Protein AF-A0A2V9CDK6-F1 (afdb_monomer_lite)

Radius of gyration: 25.12 Å; chains: 1; bounding box: 39×35×74 Å

Foldseek 3Di:
DDDVVVVVVVVVVVVVVVVVVVVVVCVVVVVLVVLLVVLVVVLVVLVVVVVVLVCCLCVVQVVCCVVVVDPNVVSVVSNVVSVVVNVVSVVVSVVSVVVSVVSD

pLDDT: mean 80.6, std 10.55, range [48.22, 93.62]

Secondary structure (DSSP, 8-state):
---HHHHHHHHHHHHHHHHHHHHHHTGGGHHHHHHHHHHHHHHHHHHHHHHHHHHHIIIIIIHHHHTTSS-HHHHHHHHHHHHHHHHHHHHHHHHHHHHHHHH-

Structure (mmCIF, N/CA/C/O backbone):
data_AF-A0A2V9CDK6-F1
#
_entry.id   AF-A0A2V9CDK6-F1
#
loop_
_atom_site.group_PDB
_atom_site.id
_atom_site.type_symbol
_atom_site.label_atom_id
_atom_site.label_alt_id
_atom_site.label_comp_id
_atom_site.label_asym_id
_atom_site.label_entity_id
_atom_site.label_seq_id
_atom_site.pdbx_PDB_ins_code
_atom_site.Cartn_x
_atom_site.Cartn_y
_atom_site.Cartn_z
_atom_site.occupancy
_atom_site.B_iso_or_equiv
_atom_site.auth_seq_id
_atom_site.auth_comp_id
_atom_site.auth_asym_id
_atom_site.auth_atom_id
_atom_site.pdbx_PDB_model_num
ATOM 1 N N . MET A 1 1 ? 6.874 26.601 48.194 1.00 48.22 1 MET A N 1
ATOM 2 C CA . MET A 1 1 ? 7.201 26.412 46.765 1.00 48.22 1 MET A CA 1
ATOM 3 C C . MET A 1 1 ? 7.395 24.920 46.523 1.00 48.22 1 MET A C 1
ATOM 5 O O . MET A 1 1 ? 8.524 24.469 46.424 1.00 48.22 1 MET A O 1
ATOM 9 N N . SER A 1 2 ? 6.294 24.160 46.549 1.00 52.38 2 SER A N 1
ATOM 10 C CA . SER A 1 2 ? 6.218 22.715 46.267 1.00 52.38 2 SER A CA 1
ATOM 11 C C . SER A 1 2 ? 4.776 22.263 46.535 1.00 52.38 2 SER A C 1
ATOM 13 O O . SER A 1 2 ? 4.464 21.900 47.661 1.00 52.38 2 SER A O 1
ATOM 15 N N . ASP A 1 3 ? 3.902 22.376 45.536 1.00 56.28 3 ASP A N 1
ATOM 16 C CA . ASP A 1 3 ? 2.528 21.830 45.604 1.00 56.28 3 ASP A CA 1
ATOM 17 C C . ASP A 1 3 ? 2.052 21.290 44.236 1.00 56.28 3 ASP A C 1
ATOM 19 O O . ASP A 1 3 ? 1.222 20.395 44.148 1.00 56.28 3 ASP A O 1
ATOM 23 N N . HIS A 1 4 ? 2.678 21.724 43.134 1.00 56.28 4 HIS A N 1
ATOM 24 C CA . HIS A 1 4 ? 2.333 21.260 41.784 1.00 56.28 4 HIS A CA 1
ATOM 25 C C . HIS A 1 4 ? 2.598 19.768 41.509 1.00 56.28 4 HIS A C 1
ATOM 27 O O . HIS A 1 4 ? 1.917 19.181 40.675 1.00 56.28 4 HIS A O 1
ATOM 33 N N . HIS A 1 5 ? 3.549 19.126 42.198 1.00 56.62 5 HIS A N 1
ATOM 34 C CA . HIS A 1 5 ? 3.870 17.714 41.937 1.00 56.62 5 HIS A CA 1
ATOM 35 C C . HIS A 1 5 ? 2.839 16.735 42.529 1.00 56.62 5 HIS A C 1
ATOM 37 O O . HIS A 1 5 ? 2.668 15.641 41.990 1.00 56.62 5 HIS A O 1
ATOM 43 N N . GLU A 1 6 ? 2.146 17.101 43.615 1.00 56.16 6 GLU A N 1
ATOM 44 C CA . GLU A 1 6 ? 1.119 16.237 44.216 1.00 56.16 6 GLU A CA 1
ATOM 45 C C . GLU A 1 6 ? -0.192 16.292 43.423 1.00 56.16 6 GLU A C 1
ATOM 47 O O . GLU A 1 6 ? -0.780 15.242 43.159 1.00 56.16 6 GLU A O 1
ATOM 52 N N . GLU A 1 7 ? -0.596 17.467 42.928 1.00 57.59 7 GLU A N 1
ATOM 53 C CA . GLU A 1 7 ? -1.760 17.609 42.039 1.00 57.59 7 GLU A CA 1
ATOM 54 C C . GLU A 1 7 ? -1.585 16.848 40.711 1.00 57.59 7 GLU A C 1
ATOM 56 O O . GLU A 1 7 ? -2.515 16.188 40.239 1.00 57.59 7 GLU A O 1
ATOM 61 N N . GLU A 1 8 ? -0.380 16.856 40.131 1.00 58.69 8 GLU A N 1
ATOM 62 C CA . GLU A 1 8 ? -0.076 16.164 38.870 1.00 58.69 8 GLU A CA 1
ATOM 63 C C . GLU A 1 8 ? -0.048 14.628 39.038 1.00 58.69 8 GLU A C 1
ATOM 65 O O . GLU A 1 8 ? -0.524 13.877 38.177 1.00 58.69 8 GLU A O 1
ATOM 70 N N . ALA A 1 9 ? 0.426 14.137 40.190 1.00 56.59 9 ALA A N 1
ATOM 71 C CA . ALA A 1 9 ? 0.382 12.717 40.542 1.00 56.59 9 ALA A CA 1
ATOM 72 C C . ALA A 1 9 ? -1.053 12.224 40.823 1.00 56.59 9 ALA A C 1
ATOM 74 O O . ALA A 1 9 ? -1.424 11.117 40.409 1.00 56.59 9 ALA A O 1
ATOM 75 N N . LEU A 1 10 ? -1.879 13.050 41.476 1.00 58.75 10 LEU A N 1
ATOM 76 C CA . LEU A 1 10 ? -3.297 12.777 41.736 1.00 58.75 10 LEU A CA 1
ATOM 77 C C . LEU A 1 10 ? -4.134 12.766 40.447 1.00 58.75 10 LEU A C 1
ATOM 79 O O . LEU A 1 10 ? -4.937 11.846 40.259 1.00 58.75 10 LEU A O 1
ATOM 83 N N . GLY A 1 11 ? -3.90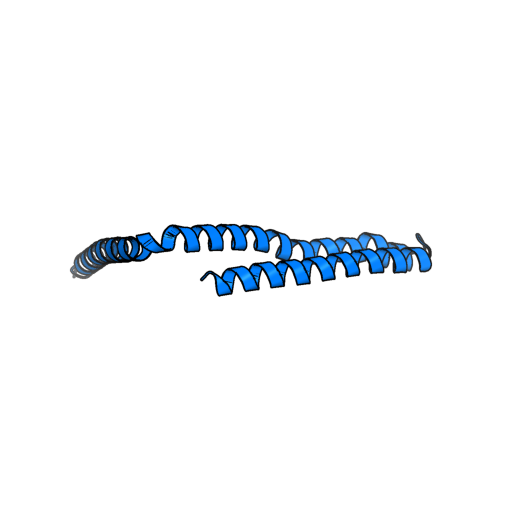0 13.707 39.527 1.00 60.38 11 GLY A N 1
ATOM 84 C CA . GLY A 1 11 ? -4.548 13.734 38.210 1.00 60.38 11 GLY A CA 1
ATOM 85 C C . GLY A 1 11 ? -4.263 12.472 37.388 1.00 60.38 11 GLY A C 1
ATOM 86 O O . GLY A 1 11 ? -5.180 11.823 36.886 1.00 60.38 11 GLY A O 1
ATOM 87 N N . LYS A 1 12 ? -3.000 12.028 37.351 1.00 59.53 12 LYS A N 1
ATOM 88 C CA . LYS A 1 12 ? -2.563 10.848 36.582 1.00 59.53 12 LYS A CA 1
ATOM 89 C C . LYS A 1 12 ? -3.112 9.522 37.124 1.00 59.53 12 LYS A C 1
ATOM 91 O O . LYS A 1 12 ? -3.438 8.614 36.354 1.00 59.53 12 LYS A O 1
ATOM 96 N N . ALA A 1 13 ? -3.239 9.393 38.446 1.00 59.62 13 ALA A N 1
ATOM 97 C CA . ALA A 1 13 ? -3.847 8.221 39.078 1.00 59.62 13 ALA A CA 1
ATOM 98 C C . ALA A 1 13 ? -5.369 8.159 38.848 1.00 59.62 13 ALA A C 1
ATOM 100 O O . ALA A 1 13 ? -5.930 7.069 38.665 1.00 59.62 13 ALA A O 1
ATOM 101 N N . TYR A 1 14 ? -6.034 9.318 38.827 1.00 62.00 14 TYR A N 1
ATOM 102 C CA . TYR A 1 14 ? -7.456 9.424 38.508 1.00 62.00 14 TYR A CA 1
ATOM 103 C C . TYR A 1 14 ? -7.728 9.091 37.032 1.00 62.00 14 TYR A C 1
ATOM 105 O O . TYR A 1 14 ? -8.596 8.260 36.744 1.00 62.00 14 TYR A O 1
ATOM 113 N N . ASP A 1 15 ? -6.909 9.609 36.114 1.00 75.38 15 ASP A N 1
ATOM 114 C CA . ASP A 1 15 ? -6.992 9.304 34.681 1.00 75.38 15 ASP A CA 1
ATOM 115 C C . ASP A 1 15 ? -6.740 7.826 34.377 1.00 75.38 15 ASP A C 1
ATOM 117 O O . ASP A 1 15 ? -7.454 7.230 33.573 1.00 75.38 15 ASP A O 1
ATOM 121 N N . ALA A 1 16 ? -5.799 7.172 35.066 1.00 77.62 16 ALA A N 1
ATOM 122 C CA . ALA A 1 16 ? -5.558 5.740 34.882 1.00 77.62 16 ALA A CA 1
ATOM 123 C C . ALA A 1 16 ? -6.764 4.877 35.310 1.00 77.62 16 ALA A C 1
ATOM 125 O O . ALA A 1 16 ? -7.089 3.884 34.649 1.00 77.62 16 ALA A O 1
ATOM 126 N N . ARG A 1 17 ? -7.468 5.245 36.393 1.00 78.62 17 ARG A N 1
ATOM 127 C CA . ARG A 1 17 ? -8.718 4.574 36.807 1.00 78.62 17 ARG A CA 1
ATOM 128 C C . ARG A 1 17 ? -9.850 4.823 35.816 1.00 78.62 17 ARG A C 1
ATOM 130 O O . ARG A 1 17 ? -10.594 3.887 35.508 1.00 78.62 17 ARG A O 1
ATOM 137 N N . LEU A 1 18 ? -9.975 6.050 35.317 1.00 76.19 18 LEU A N 1
ATOM 138 C CA . LEU A 1 18 ? -10.997 6.426 34.346 1.00 76.19 18 LEU A CA 1
ATOM 139 C C . LEU A 1 18 ? -10.765 5.735 32.993 1.00 76.19 18 LEU A C 1
ATOM 141 O O . LEU A 1 18 ? -11.686 5.115 32.459 1.00 76.19 18 LEU A O 1
ATOM 145 N N . ALA A 1 19 ? -9.523 5.711 32.506 1.00 81.12 19 ALA A N 1
ATOM 146 C CA . ALA A 1 19 ? -9.107 4.986 31.307 1.00 81.12 19 ALA A CA 1
ATOM 147 C C . ALA A 1 19 ? -9.405 3.485 31.423 1.00 81.12 19 ALA A C 1
ATOM 149 O O . ALA A 1 19 ? -9.937 2.872 30.498 1.00 81.12 19 ALA A O 1
ATOM 150 N N . ARG A 1 20 ? -9.156 2.882 32.593 1.00 79.81 20 ARG A N 1
ATOM 151 C CA . ARG A 1 20 ? -9.483 1.469 32.841 1.00 79.81 20 ARG A CA 1
ATOM 152 C C . ARG A 1 20 ? -10.992 1.203 32.830 1.00 79.81 20 ARG A C 1
ATOM 154 O O . ARG A 1 20 ? -11.415 0.142 32.371 1.00 79.81 20 ARG A O 1
ATOM 161 N N . ARG A 1 21 ? -11.805 2.160 33.295 1.00 79.75 21 ARG A N 1
ATOM 162 C CA . ARG A 1 21 ? -13.275 2.117 33.187 1.00 79.75 21 ARG A CA 1
ATOM 163 C C . ARG A 1 21 ? -13.736 2.229 31.733 1.00 79.75 21 ARG A C 1
ATOM 165 O O . ARG A 1 21 ? -14.553 1.419 31.310 1.00 79.75 21 ARG A O 1
ATOM 172 N N . LEU A 1 22 ? -13.176 3.152 30.955 1.00 77.25 22 LEU A N 1
ATOM 173 C CA . LEU A 1 22 ? -13.474 3.303 29.524 1.00 77.25 22 LEU A CA 1
ATOM 174 C C . LEU A 1 22 ? -13.103 2.044 28.723 1.00 77.25 22 LEU A C 1
ATOM 176 O O . LEU A 1 22 ? -13.905 1.558 27.928 1.00 77.25 22 LEU A O 1
ATOM 180 N N . LEU A 1 23 ? -11.949 1.433 29.010 1.00 76.38 23 LEU A N 1
ATOM 181 C CA . LEU A 1 23 ? -11.539 0.158 28.406 1.00 76.38 23 LEU A CA 1
ATOM 182 C C . LEU A 1 23 ? -12.499 -0.998 28.733 1.00 76.38 23 LEU A C 1
ATOM 184 O O . LEU A 1 23 ? -12.629 -1.940 27.948 1.00 76.38 23 LEU A O 1
ATOM 188 N N . HIS A 1 24 ? -13.187 -0.947 29.878 1.00 79.06 24 HIS A N 1
ATOM 189 C CA . HIS A 1 24 ? -14.231 -1.914 30.209 1.00 79.06 24 HIS A CA 1
ATOM 190 C C . HIS A 1 24 ? -15.494 -1.707 29.361 1.00 79.06 24 HIS A C 1
ATOM 192 O O . HIS A 1 24 ? -16.091 -2.689 28.931 1.00 79.06 24 HIS A O 1
ATOM 198 N N . TYR A 1 25 ? -15.865 -0.464 29.050 1.00 74.50 25 TYR A N 1
ATOM 199 C CA . TYR A 1 25 ? -16.968 -0.171 28.124 1.00 74.50 25 TYR A CA 1
ATOM 200 C C . TYR A 1 25 ? -16.650 -0.535 26.668 1.00 74.50 25 TYR A C 1
ATOM 202 O O . TYR A 1 25 ? -17.560 -0.856 25.914 1.00 74.50 25 TYR A O 1
ATOM 210 N N . PHE A 1 26 ? -15.370 -0.586 26.290 1.00 68.62 26 PHE A N 1
ATOM 211 C CA . PHE A 1 26 ? -14.911 -1.118 24.997 1.00 68.62 26 PHE A CA 1
ATOM 212 C C . PHE A 1 26 ? -14.902 -2.653 24.919 1.00 68.62 26 PHE A C 1
ATOM 214 O O . PHE A 1 26 ? -14.720 -3.233 23.848 1.00 68.62 26 PHE A O 1
ATOM 221 N N . ARG A 1 27 ? -15.103 -3.347 26.048 1.00 72.06 27 ARG A N 1
ATOM 222 C CA . ARG A 1 27 ? -15.046 -4.809 26.140 1.00 72.06 27 ARG A CA 1
ATOM 223 C C . ARG A 1 27 ? -15.991 -5.580 25.195 1.00 72.06 27 ARG A C 1
ATOM 225 O O . ARG A 1 27 ? -15.521 -6.603 24.696 1.00 72.06 27 ARG A O 1
ATOM 232 N N . PRO A 1 28 ? -17.237 -5.151 24.902 1.00 77.88 28 PRO A N 1
ATOM 233 C CA . PRO A 1 28 ? -18.086 -5.833 23.921 1.00 77.88 28 PRO A CA 1
ATOM 234 C C . PRO A 1 28 ? -17.604 -5.658 22.469 1.00 77.88 28 PRO A C 1
ATOM 236 O O . PRO A 1 28 ? -17.882 -6.516 21.639 1.00 77.88 28 PRO A O 1
ATOM 239 N N . TYR A 1 29 ? -16.810 -4.624 22.171 1.00 77.31 29 TYR A N 1
ATOM 240 C CA . TYR A 1 29 ? -16.318 -4.309 20.821 1.00 77.31 29 TYR A CA 1
ATOM 241 C C . TYR A 1 29 ? -14.904 -4.840 20.535 1.00 77.31 29 TYR A C 1
ATOM 243 O O . TYR A 1 29 ? -14.327 -4.580 19.481 1.00 77.31 29 TYR A O 1
ATOM 251 N N . LYS A 1 30 ? -14.324 -5.630 21.450 1.00 79.88 30 LYS A N 1
ATOM 252 C CA . LYS A 1 30 ? -12.957 -6.169 21.316 1.00 79.88 30 LYS A CA 1
ATOM 253 C C . LYS A 1 30 ? -12.728 -6.958 20.028 1.00 79.88 30 LYS A C 1
ATOM 255 O O . LYS A 1 30 ? -11.629 -6.908 19.489 1.00 79.88 30 LYS A O 1
ATOM 260 N N . TRP A 1 31 ? -13.747 -7.657 19.532 1.00 81.50 31 TRP A N 1
ATOM 261 C CA . TRP A 1 31 ? -13.657 -8.404 18.278 1.00 81.50 31 TRP A CA 1
ATOM 262 C C . TRP A 1 31 ? -13.567 -7.492 17.054 1.00 81.50 31 TRP A C 1
ATOM 264 O O . TRP A 1 31 ? -12.752 -7.757 16.177 1.00 81.50 31 TRP A O 1
ATOM 274 N N . GLN A 1 32 ? -14.324 -6.390 17.024 1.00 81.69 32 GLN A N 1
ATOM 275 C CA . GLN A 1 32 ? -14.211 -5.387 15.960 1.00 81.69 32 GLN A CA 1
ATOM 276 C C . GLN A 1 32 ? -12.839 -4.713 15.986 1.00 81.69 32 GLN A C 1
ATOM 278 O O . GLN A 1 32 ? -12.206 -4.582 14.945 1.00 81.69 32 GLN A O 1
ATOM 283 N N . VAL A 1 33 ? -12.336 -4.369 17.177 1.00 82.75 33 VAL A N 1
ATOM 284 C CA . VAL A 1 33 ? -10.999 -3.774 17.336 1.00 82.75 33 VAL A CA 1
ATOM 285 C C . VAL A 1 33 ? -9.902 -4.737 16.879 1.00 82.75 33 VAL A C 1
ATOM 287 O O . VAL A 1 33 ? -8.995 -4.332 16.157 1.00 82.75 33 VAL A O 1
ATOM 290 N N . LEU A 1 34 ? -9.980 -6.016 17.259 1.00 86.00 34 LEU A N 1
ATOM 291 C CA . LEU A 1 34 ? -9.001 -7.021 16.841 1.00 86.00 34 LEU A CA 1
ATOM 292 C C . LEU A 1 34 ? -9.040 -7.248 15.324 1.00 86.00 34 LEU A C 1
ATOM 294 O O . LEU A 1 34 ? -7.991 -7.369 14.695 1.00 86.00 34 LEU A O 1
ATOM 298 N N . PHE A 1 35 ? -10.236 -7.267 14.732 1.00 85.50 35 PHE A N 1
ATOM 299 C CA . PHE A 1 35 ? -10.404 -7.401 13.289 1.00 85.50 35 PHE A CA 1
ATOM 300 C C . PHE A 1 35 ? -9.864 -6.177 12.537 1.00 85.50 35 PHE A C 1
ATOM 302 O O . PHE A 1 35 ? -9.107 -6.333 11.583 1.00 85.50 35 PHE A O 1
ATOM 309 N N . ALA A 1 36 ? -10.162 -4.963 13.006 1.00 83.75 36 ALA A N 1
ATOM 310 C CA . ALA A 1 36 ? -9.618 -3.726 12.449 1.00 83.75 36 ALA A CA 1
ATOM 311 C C . ALA A 1 36 ? -8.086 -3.672 12.556 1.00 83.75 36 ALA A C 1
ATOM 313 O O . ALA A 1 36 ? -7.414 -3.249 11.615 1.00 83.75 36 ALA A O 1
ATOM 314 N N . LEU A 1 37 ? -7.517 -4.155 13.666 1.00 87.06 37 LEU A N 1
ATOM 315 C CA . LEU A 1 37 ? -6.070 -4.266 13.840 1.00 87.06 37 LEU A CA 1
ATOM 316 C C . LEU A 1 37 ? -5.453 -5.254 12.839 1.00 87.06 37 LEU A C 1
ATOM 318 O O . LEU A 1 37 ? -4.444 -4.937 12.214 1.00 87.06 37 LEU A O 1
ATOM 322 N N . ALA A 1 38 ? -6.070 -6.424 12.650 1.00 87.12 38 ALA A N 1
ATOM 323 C CA . ALA A 1 38 ? -5.619 -7.410 11.670 1.00 87.12 38 ALA A CA 1
ATOM 324 C C . ALA A 1 38 ? -5.682 -6.862 10.234 1.00 87.12 38 ALA A C 1
ATOM 326 O O . ALA A 1 38 ? -4.734 -7.037 9.471 1.00 87.12 38 ALA A O 1
ATOM 327 N N . LEU A 1 39 ? -6.756 -6.144 9.884 1.00 84.56 39 LEU A N 1
ATOM 328 C CA . LEU A 1 39 ? -6.876 -5.461 8.593 1.00 84.56 39 LEU A CA 1
ATOM 329 C C . LEU A 1 39 ? -5.794 -4.391 8.413 1.00 84.56 39 LEU A C 1
ATOM 331 O O . LEU A 1 39 ? -5.143 -4.366 7.375 1.00 84.56 39 LEU A O 1
ATOM 335 N N . THR A 1 40 ? -5.539 -3.572 9.436 1.00 85.88 40 THR A N 1
ATOM 336 C CA . THR A 1 40 ? -4.497 -2.530 9.399 1.00 85.88 40 THR A CA 1
ATOM 337 C C . THR A 1 40 ? -3.111 -3.133 9.168 1.00 85.88 40 THR A C 1
ATOM 339 O O . THR A 1 40 ? -2.345 -2.648 8.337 1.00 85.88 40 THR A O 1
ATOM 342 N N . LEU A 1 41 ? -2.797 -4.230 9.864 1.00 88.31 41 LEU A N 1
ATOM 343 C CA . LEU A 1 41 ? -1.550 -4.968 9.656 1.00 88.31 41 LEU A CA 1
ATOM 344 C C . LEU A 1 41 ? -1.452 -5.566 8.248 1.00 88.31 41 LEU A C 1
ATOM 346 O O . LEU A 1 41 ? -0.346 -5.698 7.733 1.00 88.3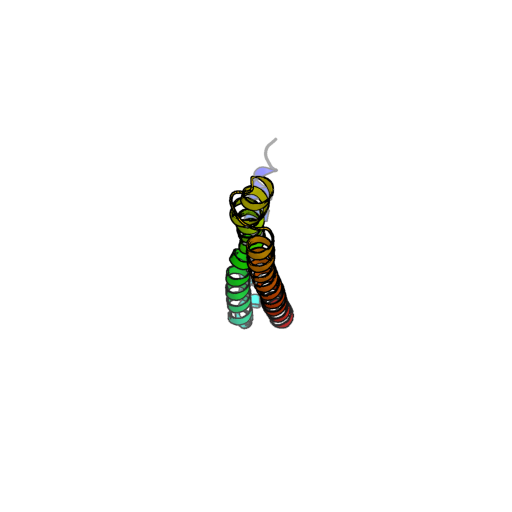1 41 LEU A O 1
ATOM 350 N N . GLY A 1 42 ? -2.581 -5.904 7.621 1.00 84.31 42 GLY A N 1
ATOM 351 C CA . GLY A 1 42 ? -2.641 -6.324 6.222 1.00 84.31 42 GLY A CA 1
ATOM 352 C C . GLY A 1 42 ? -2.438 -5.175 5.230 1.00 84.31 42 GLY A C 1
ATOM 353 O O . GLY A 1 42 ? -1.787 -5.373 4.212 1.00 84.31 42 GLY A O 1
ATOM 354 N N . VAL A 1 43 ? -2.934 -3.971 5.526 1.00 83.88 43 VAL A N 1
ATOM 355 C CA . VAL A 1 43 ? -2.772 -2.779 4.669 1.00 83.88 43 VAL A CA 1
ATOM 356 C C . VAL A 1 43 ? -1.332 -2.257 4.686 1.00 83.88 43 VAL A C 1
ATOM 358 O O . VAL A 1 43 ? -0.808 -1.879 3.641 1.00 83.88 43 VAL A O 1
ATOM 361 N N . ALA A 1 44 ? -0.658 -2.304 5.837 1.00 86.19 44 ALA A N 1
ATOM 362 C CA . ALA A 1 44 ? 0.715 -1.816 5.994 1.00 86.19 44 ALA A CA 1
ATOM 363 C C . ALA A 1 44 ? 1.716 -2.334 4.927 1.00 86.19 44 ALA A C 1
ATOM 365 O O . ALA A 1 44 ? 2.420 -1.520 4.324 1.00 86.19 44 ALA A O 1
ATOM 366 N N . PRO A 1 45 ? 1.803 -3.646 4.619 1.00 85.62 45 PRO A N 1
ATOM 367 C CA . PRO A 1 45 ? 2.675 -4.122 3.550 1.00 85.62 45 PRO A CA 1
ATOM 368 C C . PRO A 1 45 ? 2.201 -3.688 2.158 1.00 85.62 45 PRO A C 1
ATOM 370 O O . PRO A 1 45 ? 3.047 -3.445 1.303 1.00 85.62 45 PRO A O 1
ATOM 373 N N . LEU A 1 46 ? 0.892 -3.545 1.912 1.00 82.25 46 LEU A N 1
ATOM 374 C CA . LEU A 1 46 ? 0.376 -3.075 0.619 1.00 82.25 46 LEU A CA 1
ATOM 375 C C . LEU A 1 46 ? 0.827 -1.639 0.316 1.00 82.25 46 LEU A C 1
ATOM 377 O O . LEU A 1 46 ? 1.136 -1.328 -0.833 1.00 82.25 46 LEU A O 1
ATOM 381 N N . GLU A 1 47 ? 0.934 -0.785 1.333 1.00 82.19 47 GLU A N 1
ATOM 382 C CA . GLU A 1 47 ? 1.484 0.567 1.178 1.00 82.19 47 GLU A CA 1
ATOM 383 C C . GLU A 1 47 ? 2.986 0.541 0.845 1.00 82.19 47 GLU A C 1
ATOM 385 O O . GLU A 1 47 ? 3.460 1.324 0.019 1.00 82.19 47 GLU A O 1
ATOM 390 N N . ALA A 1 48 ? 3.733 -0.420 1.399 1.00 85.94 48 ALA A N 1
ATOM 391 C CA . ALA A 1 48 ? 5.155 -0.610 1.103 1.00 85.94 48 ALA A CA 1
ATOM 392 C C . ALA A 1 48 ? 5.428 -1.218 -0.290 1.00 85.94 48 ALA A C 1
ATOM 394 O O . ALA A 1 48 ? 6.527 -1.066 -0.829 1.00 85.94 48 ALA A O 1
ATOM 395 N N . VAL A 1 49 ? 4.444 -1.877 -0.911 1.00 87.25 49 VAL A N 1
ATOM 396 C CA . VAL A 1 49 ? 4.577 -2.453 -2.262 1.00 87.25 49 VAL A CA 1
ATOM 397 C C . VAL A 1 49 ? 4.753 -1.365 -3.328 1.00 87.25 49 VAL A C 1
ATOM 399 O O . VAL A 1 49 ? 5.481 -1.582 -4.295 1.00 87.25 49 VAL A O 1
ATOM 402 N N . GLY A 1 50 ? 4.156 -0.182 -3.150 1.00 86.12 50 GLY A N 1
ATOM 403 C CA . GLY A 1 50 ? 4.279 0.946 -4.083 1.00 86.12 50 GLY A CA 1
ATOM 404 C C . GLY A 1 50 ? 5.731 1.322 -4.419 1.00 86.12 50 GLY A C 1
ATOM 405 O O . GLY A 1 50 ? 6.132 1.191 -5.579 1.00 86.12 50 GLY A O 1
ATOM 406 N N . PRO A 1 51 ? 6.556 1.739 -3.439 1.00 88.81 51 PRO A N 1
ATOM 407 C CA . PRO A 1 51 ? 7.959 2.078 -3.684 1.00 88.81 51 PRO A CA 1
ATOM 408 C C . PRO A 1 51 ? 8.785 0.888 -4.198 1.00 88.81 51 PRO A C 1
ATOM 410 O O . PRO A 1 51 ? 9.695 1.078 -5.006 1.00 88.81 51 PRO A O 1
ATOM 413 N N . TYR A 1 52 ? 8.455 -0.343 -3.793 1.00 89.38 52 TYR A N 1
ATOM 414 C CA . TYR A 1 52 ? 9.138 -1.544 -4.280 1.00 89.38 52 TYR A CA 1
ATOM 415 C C . TYR A 1 52 ? 8.874 -1.807 -5.772 1.00 89.38 52 TYR A C 1
ATOM 417 O O . TYR A 1 52 ? 9.811 -2.045 -6.536 1.00 89.38 52 TYR A O 1
ATOM 425 N N . LEU A 1 53 ? 7.619 -1.703 -6.215 1.00 87.06 53 LEU A N 1
ATOM 426 C CA . LEU A 1 53 ? 7.265 -1.826 -7.632 1.00 87.06 53 LEU A CA 1
ATOM 427 C C . LEU A 1 53 ? 7.859 -0.684 -8.457 1.00 87.06 53 LEU A C 1
ATOM 429 O O . LEU A 1 53 ? 8.325 -0.918 -9.570 1.00 87.06 53 LEU A O 1
ATOM 433 N N . PHE A 1 54 ? 7.918 0.527 -7.896 1.00 88.19 54 PHE A N 1
ATOM 434 C CA . PHE A 1 54 ? 8.553 1.667 -8.554 1.00 88.19 54 PHE A CA 1
ATOM 435 C C . PHE A 1 54 ? 10.043 1.418 -8.805 1.00 88.19 54 PHE A C 1
ATOM 437 O O . PHE A 1 54 ? 10.536 1.657 -9.908 1.00 88.19 54 PHE A O 1
ATOM 444 N N . LYS A 1 55 ? 10.748 0.855 -7.815 1.00 89.94 55 LYS A N 1
ATOM 445 C CA . LYS A 1 55 ? 12.141 0.424 -7.973 1.00 89.94 55 LYS A CA 1
ATOM 446 C C . LYS A 1 55 ? 12.285 -0.583 -9.115 1.00 89.94 55 LYS A C 1
ATOM 448 O O . LYS A 1 55 ? 13.156 -0.415 -9.960 1.00 89.94 55 LYS A O 1
ATOM 453 N N . ILE A 1 56 ? 11.430 -1.606 -9.170 1.00 87.62 56 ILE A N 1
ATOM 454 C CA . ILE A 1 56 ? 11.488 -2.626 -10.229 1.00 87.62 56 ILE A CA 1
ATOM 455 C C . ILE A 1 56 ? 11.238 -2.003 -11.608 1.00 87.62 56 ILE A C 1
ATOM 457 O O . ILE A 1 56 ? 11.993 -2.273 -12.542 1.00 87.62 56 ILE A O 1
ATOM 461 N N . ALA A 1 57 ? 10.221 -1.145 -11.737 1.00 87.62 57 ALA A N 1
ATOM 462 C CA . ALA A 1 57 ? 9.904 -0.465 -12.991 1.00 87.62 57 ALA A CA 1
ATOM 463 C C . ALA A 1 57 ? 11.103 0.334 -13.527 1.00 87.62 57 ALA A C 1
ATOM 465 O O . ALA A 1 57 ? 11.447 0.234 -14.707 1.00 87.62 57 ALA A O 1
ATOM 466 N N . VAL A 1 58 ? 11.764 1.097 -12.653 1.00 85.62 58 VAL A N 1
ATOM 467 C CA . VAL A 1 58 ? 12.884 1.962 -13.034 1.00 85.62 58 VAL A CA 1
ATOM 468 C C . VAL A 1 58 ? 14.161 1.155 -13.270 1.00 85.62 58 VAL A C 1
ATOM 470 O O . VAL A 1 58 ? 14.721 1.216 -14.367 1.00 85.62 58 VAL A O 1
ATOM 473 N N . ASP A 1 59 ? 14.599 0.365 -12.289 1.00 85.94 59 ASP A N 1
ATOM 474 C CA . ASP A 1 59 ? 15.905 -0.303 -12.321 1.00 85.94 59 ASP A CA 1
ATOM 475 C C . ASP A 1 59 ? 15.949 -1.473 -13.313 1.00 85.94 59 ASP A C 1
ATOM 477 O O . ASP A 1 59 ? 16.988 -1.717 -13.925 1.00 85.94 59 ASP A O 1
ATOM 481 N N . SER A 1 60 ? 14.839 -2.204 -13.486 1.00 82.06 60 SER A N 1
ATOM 482 C CA . SER A 1 60 ? 14.819 -3.433 -14.301 1.00 82.06 60 SER A CA 1
ATOM 483 C C . SER A 1 60 ? 14.316 -3.222 -15.728 1.00 82.06 60 SER A C 1
ATOM 485 O O . SER A 1 60 ? 14.664 -4.008 -16.607 1.00 82.06 60 SER A O 1
ATOM 487 N N . TYR A 1 61 ? 13.528 -2.171 -15.985 1.00 82.88 61 TYR A N 1
ATOM 488 C CA . TYR A 1 61 ? 12.929 -1.947 -17.305 1.00 82.88 61 TYR A CA 1
ATOM 489 C C . TYR A 1 61 ? 13.298 -0.591 -17.912 1.00 82.88 61 TYR A C 1
ATOM 491 O O . TYR A 1 61 ? 13.753 -0.548 -19.054 1.00 82.88 61 TYR A O 1
ATOM 499 N N . LEU A 1 62 ? 13.184 0.516 -17.173 1.00 80.31 62 LEU A N 1
ATOM 500 C CA . LEU A 1 62 ? 13.423 1.852 -17.736 1.00 80.31 62 LEU A CA 1
ATOM 501 C C . LEU A 1 62 ? 14.916 2.130 -18.011 1.00 80.31 62 LEU A C 1
ATOM 503 O O . LEU A 1 62 ? 15.292 2.578 -19.099 1.00 80.31 62 LEU A O 1
ATOM 507 N N . VAL A 1 63 ? 15.786 1.843 -17.039 1.00 84.06 63 VAL A N 1
ATOM 508 C CA . VAL A 1 63 ? 17.239 2.063 -17.157 1.00 84.06 63 VAL A CA 1
ATOM 509 C C . VAL A 1 63 ? 17.882 1.117 -18.184 1.00 84.06 63 VAL A C 1
ATOM 511 O O . VAL A 1 63 ? 18.660 1.585 -19.017 1.00 84.06 63 VAL A O 1
ATOM 514 N N . PRO A 1 64 ? 17.561 -0.190 -18.220 1.00 82.12 64 PRO A N 1
ATOM 515 C CA . PRO A 1 64 ? 18.133 -1.086 -19.222 1.00 82.12 64 PRO A CA 1
ATOM 516 C C . PRO A 1 64 ? 17.653 -0.773 -20.646 1.00 82.12 64 PRO A C 1
ATOM 518 O O . PRO A 1 64 ? 18.431 -0.923 -21.587 1.00 82.12 64 PRO A O 1
ATOM 521 N N . ALA A 1 65 ? 16.413 -0.295 -20.820 1.00 82.44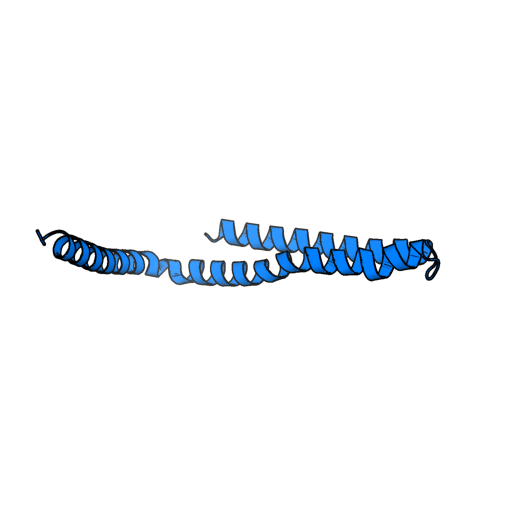 65 ALA A N 1
ATOM 522 C CA . ALA A 1 65 ? 15.890 0.094 -22.133 1.00 82.44 65 ALA A CA 1
ATOM 523 C C . ALA A 1 65 ? 16.575 1.350 -22.681 1.00 82.44 65 ALA A C 1
ATOM 525 O O . ALA A 1 65 ? 16.949 1.397 -23.849 1.00 82.44 65 ALA A O 1
ATOM 526 N N . THR A 1 66 ? 16.795 2.357 -21.830 1.00 79.81 66 THR A N 1
ATOM 527 C CA . THR A 1 66 ? 17.497 3.595 -22.220 1.00 79.81 66 THR A CA 1
ATOM 528 C C . THR A 1 66 ? 18.980 3.366 -22.508 1.00 79.81 66 THR A C 1
ATOM 530 O O . THR A 1 66 ? 19.546 4.047 -23.358 1.00 79.81 66 THR A O 1
ATOM 533 N N . ARG A 1 67 ? 19.606 2.376 -21.859 1.00 84.94 67 ARG A N 1
ATOM 534 C CA . ARG A 1 67 ? 20.993 1.953 -22.126 1.00 84.94 67 ARG A CA 1
ATOM 535 C C . ARG A 1 67 ? 21.137 0.992 -23.314 1.00 84.94 67 ARG A C 1
ATOM 537 O O . ARG A 1 67 ? 22.254 0.585 -23.614 1.00 84.94 67 ARG A O 1
ATOM 544 N N . GLY A 1 68 ? 20.037 0.601 -23.964 1.00 79.94 68 GLY A N 1
ATOM 545 C CA . GLY A 1 68 ? 20.045 -0.345 -25.086 1.00 79.94 68 GLY A CA 1
ATOM 546 C C . GLY A 1 68 ? 20.354 -1.797 -24.697 1.00 79.94 68 GLY A C 1
ATOM 547 O O . GLY A 1 68 ? 20.605 -2.618 -25.574 1.00 79.94 68 GLY A O 1
ATOM 548 N N . ALA A 1 69 ? 20.331 -2.131 -23.402 1.00 78.69 69 ALA A N 1
ATOM 549 C CA . ALA A 1 69 ? 20.557 -3.491 -22.907 1.00 78.69 69 ALA A CA 1
ATOM 550 C C . ALA A 1 69 ? 19.341 -4.410 -23.131 1.00 78.69 69 ALA A C 1
ATOM 552 O O . ALA A 1 69 ? 19.492 -5.626 -23.214 1.00 78.69 69 ALA A O 1
ATOM 553 N N . ILE A 1 70 ? 18.139 -3.833 -23.249 1.00 82.31 70 ILE A N 1
ATOM 554 C CA . ILE A 1 70 ? 16.906 -4.534 -23.629 1.00 82.31 70 ILE A CA 1
ATOM 555 C C . ILE A 1 70 ? 16.186 -3.772 -24.743 1.00 82.31 70 ILE A C 1
ATOM 557 O O . ILE A 1 70 ? 16.239 -2.545 -24.809 1.00 82.31 70 ILE A O 1
ATOM 561 N N . GLY A 1 71 ? 15.474 -4.497 -25.609 1.00 84.50 71 GLY A N 1
ATOM 562 C CA . GLY A 1 71 ? 14.617 -3.880 -26.621 1.00 84.50 71 GLY A CA 1
ATOM 563 C C . GLY A 1 71 ? 13.417 -3.172 -25.985 1.00 84.50 71 GLY A C 1
ATOM 564 O O . GLY A 1 71 ? 12.817 -3.688 -25.039 1.00 84.50 71 GLY A O 1
ATOM 565 N N . TYR A 1 72 ? 13.023 -2.019 -26.536 1.00 81.12 72 TYR A N 1
ATOM 566 C CA . TYR A 1 72 ? 11.880 -1.235 -26.045 1.00 81.12 72 TYR A CA 1
ATOM 567 C C . TYR A 1 72 ? 10.595 -2.069 -25.912 1.00 81.12 72 TYR A C 1
ATOM 569 O O . TYR A 1 72 ? 9.848 -1.903 -24.953 1.00 81.12 72 TYR A O 1
ATOM 577 N N . SER A 1 73 ? 10.364 -3.028 -26.813 1.00 82.75 73 SER A N 1
ATOM 578 C CA . SER A 1 73 ? 9.207 -3.934 -26.772 1.00 82.75 73 SER A CA 1
ATOM 579 C C . SER A 1 73 ? 9.162 -4.830 -25.526 1.00 82.75 73 SER A C 1
ATOM 581 O O . SER A 1 73 ? 8.081 -5.089 -24.996 1.00 82.75 73 SER A O 1
ATOM 583 N N . ALA A 1 74 ? 10.316 -5.288 -25.034 1.00 82.44 74 ALA A N 1
ATOM 584 C CA . ALA A 1 74 ? 10.409 -6.071 -23.804 1.00 82.44 74 ALA A CA 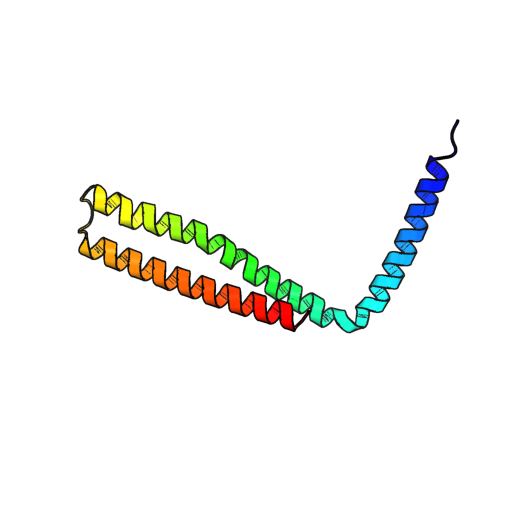1
ATOM 585 C C . ALA A 1 74 ? 10.218 -5.185 -22.564 1.00 82.44 74 ALA A C 1
ATOM 587 O O . ALA A 1 74 ? 9.566 -5.598 -21.605 1.00 82.44 74 ALA A O 1
ATOM 588 N N . ALA A 1 75 ? 10.725 -3.949 -22.611 1.00 83.75 75 ALA A N 1
ATOM 589 C CA . ALA A 1 75 ? 10.569 -2.977 -21.535 1.00 83.75 75 ALA A CA 1
ATOM 590 C C . ALA A 1 75 ? 9.101 -2.581 -21.322 1.00 83.75 75 ALA A C 1
ATOM 592 O O . ALA A 1 75 ? 8.621 -2.629 -20.193 1.00 83.75 75 ALA A O 1
ATOM 593 N N . TYR A 1 76 ? 8.366 -2.275 -22.399 1.00 85.25 76 TYR A N 1
ATOM 594 C CA . TYR A 1 76 ? 6.938 -1.944 -22.314 1.00 85.25 76 TYR A CA 1
ATOM 595 C C . TYR A 1 76 ? 6.116 -3.079 -21.707 1.00 85.25 76 TYR A C 1
ATOM 597 O O . TYR A 1 76 ? 5.287 -2.828 -20.840 1.00 85.25 76 TYR A O 1
ATOM 605 N N . ARG A 1 77 ? 6.395 -4.330 -22.095 1.00 88.25 77 ARG A N 1
ATOM 606 C CA . ARG A 1 77 ? 5.711 -5.501 -21.532 1.00 88.25 77 ARG A CA 1
ATOM 607 C C . ARG A 1 77 ? 5.996 -5.669 -20.041 1.00 88.25 77 ARG A C 1
ATOM 609 O O . ARG A 1 77 ? 5.099 -5.991 -19.275 1.00 88.25 77 ARG A O 1
ATOM 616 N N . GLY A 1 78 ? 7.241 -5.453 -19.622 1.00 85.94 78 GLY A N 1
ATOM 617 C CA . GLY A 1 78 ? 7.615 -5.493 -18.210 1.00 85.94 78 GLY A CA 1
ATOM 618 C C . GLY A 1 78 ? 6.914 -4.420 -17.383 1.00 85.94 78 GLY A C 1
ATOM 619 O O . GLY A 1 78 ? 6.349 -4.717 -16.333 1.00 85.94 78 GLY A O 1
ATOM 620 N N . ILE A 1 79 ? 6.892 -3.188 -17.893 1.00 89.19 79 ILE A N 1
ATOM 621 C CA . ILE A 1 79 ? 6.203 -2.064 -17.253 1.00 89.19 79 ILE A CA 1
ATOM 622 C C . ILE A 1 79 ? 4.699 -2.330 -17.171 1.00 89.19 79 ILE A C 1
ATOM 624 O O . ILE A 1 79 ? 4.121 -2.107 -16.116 1.00 89.19 79 ILE A O 1
ATOM 628 N N . GLU A 1 80 ? 4.081 -2.871 -18.223 1.00 91.44 80 GLU A N 1
ATOM 629 C CA . GLU A 1 80 ? 2.660 -3.234 -18.232 1.00 91.44 80 GLU A CA 1
ATOM 630 C C . GLU A 1 80 ? 2.310 -4.195 -17.086 1.00 91.44 80 GLU A C 1
ATOM 632 O O . GLU A 1 80 ? 1.365 -3.940 -16.338 1.00 91.44 80 GLU A O 1
ATOM 637 N N . TRP A 1 81 ? 3.113 -5.243 -16.871 1.00 90.62 81 TRP A N 1
ATOM 638 C CA . TRP A 1 81 ? 2.925 -6.160 -15.742 1.00 90.62 81 TRP A CA 1
ATOM 639 C C . TRP A 1 81 ? 3.114 -5.479 -14.388 1.00 90.62 81 TRP A C 1
ATOM 641 O O . TRP A 1 81 ? 2.311 -5.694 -13.480 1.00 90.62 81 TRP A O 1
ATOM 651 N N . VAL A 1 82 ? 4.142 -4.639 -14.238 1.00 90.94 82 VAL A N 1
ATOM 652 C CA . VAL A 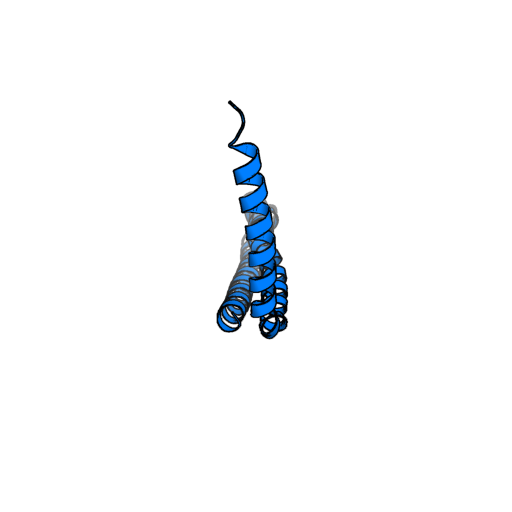1 82 ? 4.375 -3.904 -12.985 1.00 90.94 82 VAL A CA 1
ATOM 653 C C . VAL A 1 82 ? 3.212 -2.955 -12.688 1.00 90.94 82 VAL A C 1
ATOM 655 O O . VAL A 1 82 ? 2.741 -2.899 -11.552 1.00 90.94 82 VAL A O 1
ATOM 658 N N . THR A 1 83 ? 2.699 -2.256 -13.701 1.00 90.25 83 THR A N 1
ATOM 659 C CA . THR A 1 83 ? 1.522 -1.391 -13.587 1.00 90.25 83 THR A CA 1
ATOM 660 C C . THR A 1 83 ? 0.267 -2.193 -13.247 1.00 90.25 83 THR A C 1
ATOM 662 O O . THR A 1 83 ? -0.485 -1.780 -12.368 1.00 90.25 83 THR A O 1
ATOM 665 N N . ALA A 1 84 ? 0.045 -3.349 -13.878 1.00 93.50 84 ALA A N 1
ATOM 666 C CA . ALA A 1 84 ? -1.096 -4.211 -13.577 1.00 93.50 84 ALA A CA 1
ATOM 667 C C . ALA A 1 84 ? -1.065 -4.717 -12.126 1.00 93.50 84 ALA A C 1
ATOM 669 O O . ALA A 1 84 ? -2.083 -4.664 -11.434 1.00 93.50 84 ALA A O 1
ATOM 670 N N . ILE A 1 85 ? 0.108 -5.140 -11.637 1.00 91.62 85 ILE A N 1
ATOM 671 C CA . ILE A 1 85 ? 0.292 -5.530 -10.234 1.00 91.62 85 ILE A CA 1
ATOM 672 C C . ILE A 1 85 ? 0.023 -4.330 -9.327 1.00 91.62 85 ILE A C 1
ATOM 674 O O . ILE A 1 85 ? -0.742 -4.462 -8.383 1.00 91.62 85 ILE A O 1
ATOM 678 N N . PHE A 1 86 ? 0.579 -3.155 -9.633 1.00 90.44 86 PHE A N 1
ATOM 679 C CA . PHE A 1 86 ? 0.361 -1.943 -8.842 1.00 90.44 86 PHE A CA 1
ATOM 680 C C . PHE A 1 86 ? -1.124 -1.566 -8.735 1.00 90.44 86 PHE A C 1
ATOM 682 O O . PHE A 1 86 ? -1.607 -1.269 -7.642 1.00 90.44 86 PHE A O 1
ATOM 689 N N . LEU A 1 87 ? -1.869 -1.638 -9.843 1.00 93.00 87 LEU A N 1
ATOM 690 C CA . LEU A 1 87 ? -3.317 -1.430 -9.846 1.00 93.00 87 LEU A CA 1
ATOM 691 C C . LEU A 1 87 ? -4.042 -2.466 -8.982 1.00 93.00 87 LEU A C 1
ATOM 693 O O . LEU A 1 87 ? -4.920 -2.096 -8.203 1.00 93.00 87 LEU A O 1
ATOM 697 N N . ALA A 1 88 ? -3.662 -3.742 -9.068 1.00 92.62 88 ALA A N 1
ATOM 698 C CA . ALA A 1 88 ? -4.228 -4.780 -8.213 1.00 92.62 88 ALA A CA 1
ATOM 699 C C . ALA A 1 88 ? -3.956 -4.500 -6.724 1.00 92.62 88 ALA A C 1
ATOM 701 O O . ALA A 1 88 ? -4.864 -4.637 -5.903 1.00 92.62 88 ALA A O 1
ATOM 702 N N . THR A 1 89 ? -2.751 -4.036 -6.372 1.00 90.62 89 THR A N 1
ATOM 703 C CA . THR A 1 89 ? -2.414 -3.642 -4.998 1.00 90.62 89 THR A CA 1
ATOM 704 C C . THR A 1 89 ? -3.259 -2.462 -4.522 1.00 90.62 89 THR A C 1
ATOM 706 O O . THR A 1 89 ? -3.728 -2.472 -3.387 1.00 90.62 89 THR A O 1
ATOM 709 N N . LEU A 1 90 ? -3.501 -1.464 -5.380 1.00 90.44 90 LEU A N 1
ATOM 710 C CA . LEU A 1 90 ? -4.367 -0.325 -5.055 1.00 90.44 90 LEU A CA 1
ATOM 711 C C . LEU A 1 90 ? -5.809 -0.764 -4.789 1.00 90.44 90 LEU A C 1
ATOM 713 O O . LEU A 1 90 ? -6.394 -0.361 -3.786 1.00 90.44 90 LEU A O 1
ATOM 717 N N . VAL A 1 91 ? -6.368 -1.620 -5.648 1.00 93.62 91 VAL A N 1
ATOM 718 C CA . VAL A 1 91 ? -7.727 -2.156 -5.474 1.00 93.62 91 VAL A CA 1
ATOM 719 C C . VAL A 1 91 ? -7.829 -2.982 -4.191 1.00 93.62 91 VAL A C 1
ATOM 721 O O . VAL A 1 91 ? -8.788 -2.825 -3.435 1.00 93.62 91 VAL A O 1
ATOM 724 N N . ALA A 1 92 ? -6.835 -3.827 -3.910 1.00 89.88 92 ALA A N 1
ATOM 725 C CA . ALA A 1 92 ? -6.794 -4.619 -2.685 1.00 89.88 92 ALA A CA 1
ATOM 726 C C . ALA A 1 92 ? -6.684 -3.734 -1.433 1.00 89.88 92 ALA A C 1
ATOM 728 O O . ALA A 1 92 ? -7.410 -3.957 -0.465 1.00 89.88 92 ALA A O 1
ATOM 729 N N . SER A 1 93 ? -5.836 -2.702 -1.469 1.00 88.94 93 SER A N 1
ATOM 730 C CA . SER A 1 93 ? -5.685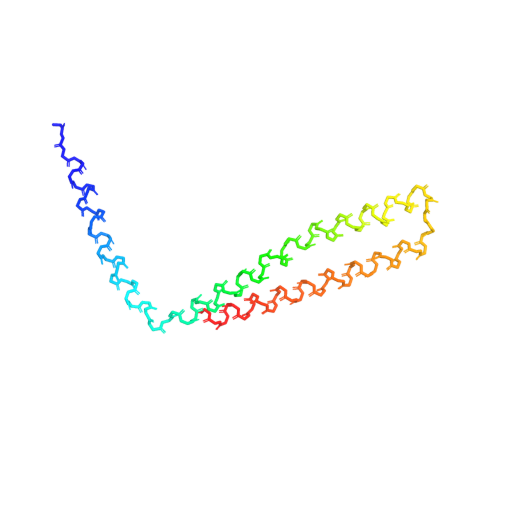 -1.744 -0.368 1.00 88.94 93 SER A CA 1
ATOM 731 C C . SER A 1 93 ? -6.995 -1.006 -0.105 1.00 88.94 93 SER A C 1
ATOM 733 O O . SER A 1 93 ? -7.483 -0.992 1.024 1.00 88.94 93 SER A O 1
ATOM 735 N N . PHE A 1 94 ? -7.638 -0.503 -1.163 1.00 89.31 94 PHE A N 1
ATOM 736 C CA . PHE A 1 94 ? -8.950 0.132 -1.075 1.00 89.31 94 PHE A CA 1
ATOM 737 C C . PHE A 1 94 ? -10.008 -0.801 -0.472 1.00 89.31 94 PHE A C 1
ATOM 739 O O . PHE A 1 94 ? -10.754 -0.392 0.415 1.00 89.31 94 PHE A O 1
ATOM 746 N N . ALA A 1 95 ? -10.068 -2.062 -0.910 1.00 90.31 95 ALA A N 1
ATOM 747 C CA . ALA A 1 95 ? -11.030 -3.028 -0.389 1.00 90.31 95 ALA A CA 1
ATOM 748 C C . ALA A 1 95 ? -10.816 -3.302 1.109 1.00 90.31 95 ALA A C 1
ATOM 750 O O . ALA A 1 95 ? -11.780 -3.310 1.876 1.00 90.31 95 ALA A O 1
ATOM 751 N N . LEU A 1 96 ? -9.562 -3.482 1.539 1.00 87.06 96 LEU A N 1
ATOM 752 C CA . LEU A 1 96 ? -9.219 -3.686 2.948 1.00 87.06 96 LEU A CA 1
ATOM 753 C C . LEU A 1 96 ? -9.556 -2.457 3.799 1.00 87.06 96 LEU A C 1
ATOM 755 O O . LEU A 1 96 ? -10.171 -2.604 4.854 1.00 87.06 96 LEU A O 1
ATOM 759 N N . GLN A 1 97 ? -9.225 -1.254 3.323 1.00 85.94 97 GLN A N 1
ATOM 760 C CA . GLN A 1 97 ? -9.560 -0.001 4.002 1.00 85.94 97 GLN A CA 1
ATOM 761 C C . GLN A 1 97 ? -11.077 0.209 4.094 1.00 85.94 97 GLN A C 1
ATOM 763 O O . GLN A 1 97 ? -11.589 0.568 5.152 1.00 85.94 97 GLN A O 1
ATOM 768 N N . TYR A 1 98 ? -11.825 -0.075 3.024 1.00 88.25 98 TYR A N 1
ATOM 769 C CA . TYR A 1 98 ? -13.286 0.012 3.026 1.00 88.25 98 TYR A CA 1
ATOM 770 C C . TYR A 1 98 ? -13.915 -0.956 4.039 1.00 88.25 98 TYR A C 1
ATOM 772 O O . TYR A 1 98 ? -14.807 -0.573 4.798 1.00 88.25 98 TYR A O 1
ATOM 780 N N . LEU A 1 99 ? -13.432 -2.203 4.089 1.00 86.75 99 LEU A N 1
ATOM 781 C CA . LEU A 1 99 ? -13.873 -3.184 5.083 1.00 86.75 99 LEU A CA 1
ATOM 782 C C . LEU A 1 99 ? -13.530 -2.735 6.504 1.00 86.75 99 LEU A C 1
ATOM 784 O O . LEU A 1 99 ? -14.364 -2.869 7.395 1.00 86.75 99 LEU A O 1
ATOM 788 N N . GLN A 1 100 ? -12.342 -2.164 6.710 1.00 81.50 100 GLN A N 1
ATOM 789 C CA . GLN A 1 100 ? -11.929 -1.639 8.007 1.00 81.50 100 GLN A CA 1
ATOM 790 C C . GLN A 1 100 ? -12.857 -0.516 8.478 1.00 81.50 100 GLN A C 1
ATOM 792 O O . GLN A 1 100 ? -13.338 -0.577 9.606 1.00 81.50 100 GLN A O 1
ATOM 797 N N . VAL A 1 101 ? -13.155 0.459 7.614 1.00 84.00 101 VAL A N 1
ATOM 798 C CA . VAL A 1 101 ? -14.049 1.588 7.928 1.00 84.00 101 VAL A CA 1
ATOM 799 C C . VAL A 1 101 ? -15.481 1.132 8.189 1.00 84.00 101 VAL A C 1
ATOM 801 O O . VAL A 1 101 ? -16.163 1.730 9.004 1.00 84.00 101 VAL A O 1
ATOM 804 N N . ARG A 1 102 ? -15.954 0.084 7.510 1.00 83.00 102 ARG A N 1
ATOM 805 C CA . ARG A 1 102 ? -17.312 -0.439 7.713 1.00 83.00 102 ARG A CA 1
ATOM 806 C C . ARG A 1 102 ? -17.458 -1.272 8.991 1.00 83.00 102 ARG A C 1
ATOM 808 O O . ARG A 1 102 ? -18.573 -1.424 9.485 1.00 83.00 102 ARG A O 1
ATOM 815 N N . VAL A 1 103 ? -16.373 -1.897 9.452 1.00 76.44 103 VAL A N 1
ATOM 816 C CA . VAL A 1 103 ? -16.360 -2.708 10.681 1.00 76.44 103 VAL A CA 1
ATOM 817 C C . VAL A 1 103 ? -16.148 -1.848 11.929 1.00 76.44 103 VAL A C 1
ATOM 819 O O . VAL A 1 103 ? -16.651 -2.225 12.992 1.00 76.44 103 VAL A O 1
ATOM 822 N N . MET A 1 104 ? -15.405 -0.743 11.799 1.00 70.25 104 MET A N 1
ATOM 823 C CA . MET A 1 104 ? -15.314 0.319 12.810 1.00 70.25 104 MET A CA 1
ATOM 824 C C . MET A 1 104 ? -16.632 1.079 12.948 1.00 70.25 104 MET A C 1
ATOM 826 O O . MET A 1 104 ? -16.957 1.415 14.108 1.00 70.25 104 MET A O 1
#

Sequence (104 aa):
MSDHHEEEALGKAYDARLARRLLHYFRPYKWQVLFALALTLGVAPLEAVGPYLFKIAVDSYLVPATRGAIGYSAAYRGIEWVTAIFLATLVASFALQYLQVRVM